Protein AF-A0A0R3PWU1-F1 (afdb_monomer_lite)

Foldseek 3Di:
DDDDPVVVVVLVCVVPVPDPDDDVVVVVVSVVVVVVVVVVCVVVPPPPPDQPPLAPDFQQPPDDPVNLLSRVLSLCVVPPKDQQAPDPSNQVSLVRHDDDADNGSVRNLVVNVVPDPQWDADPSIIHGVVDPVRVVVVVVVVVVVVVVVVVVVPD

Radius of gyration: 19.83 Å; chains: 1; bounding box: 38×45×64 Å

Secondary structure (DSSP, 8-state):
----HHHHHHHHHHHHS---S--HHHHHHHHHHHHHHHHHHHTT--------TT-SS-GGG--SHHHHHHHHHHHHHHH-SEETTT-HHHHHHHHH--SSS--SHHHHHHHHHTT-TTEEEETTEEEETT-HHHHHHHHHHHHHHHHHHHHTT--

Structure (mmCIF, N/CA/C/O backbone):
data_AF-A0A0R3PWU1-F1
#
_entry.id   AF-A0A0R3PWU1-F1
#
loop_
_atom_site.group_PDB
_atom_site.id
_atom_site.type_symbol
_atom_site.label_ato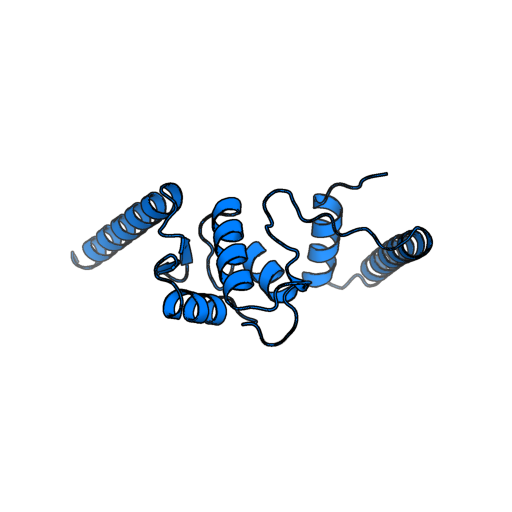m_id
_atom_site.label_alt_id
_atom_site.label_comp_id
_atom_site.label_asym_id
_atom_site.label_entity_id
_atom_site.label_seq_id
_atom_site.pdbx_PDB_ins_code
_atom_site.Cartn_x
_atom_site.Cartn_y
_atom_site.Cartn_z
_atom_site.occupancy
_atom_site.B_iso_or_equiv
_atom_site.auth_seq_id
_atom_site.auth_comp_id
_atom_site.auth_asym_id
_atom_site.auth_atom_id
_atom_site.pdbx_PDB_model_num
ATOM 1 N N . MET A 1 1 ? -4.721 -2.937 -31.064 1.00 31.47 1 MET A N 1
ATOM 2 C CA . MET A 1 1 ? -6.024 -3.371 -30.514 1.00 31.47 1 MET A CA 1
ATOM 3 C C . MET A 1 1 ? -5.846 -3.520 -29.010 1.00 31.47 1 MET A C 1
ATOM 5 O O . MET A 1 1 ? -5.175 -4.451 -28.575 1.00 31.47 1 MET A O 1
ATOM 9 N N . PHE A 1 2 ? -6.288 -2.518 -28.252 1.00 32.38 2 PHE A N 1
ATOM 10 C CA . PHE A 1 2 ? -6.111 -2.430 -26.801 1.00 32.38 2 PHE A CA 1
ATOM 11 C C . PHE A 1 2 ? -7.174 -3.290 -26.113 1.00 32.38 2 PHE A C 1
ATOM 13 O O . PHE A 1 2 ? -8.327 -3.271 -26.534 1.00 32.38 2 PHE A O 1
ATOM 20 N N . PHE A 1 3 ? -6.788 -4.057 -25.096 1.00 39.47 3 PHE A N 1
ATOM 21 C CA . PHE A 1 3 ? -7.737 -4.769 -24.244 1.00 39.47 3 PHE A CA 1
ATOM 22 C C . PHE A 1 3 ? -7.731 -4.124 -22.864 1.00 39.47 3 PHE A C 1
ATOM 24 O O . PHE A 1 3 ? -6.670 -3.785 -22.346 1.00 39.47 3 PHE A O 1
ATOM 31 N N . ASP A 1 4 ? -8.930 -3.956 -22.316 1.00 41.16 4 ASP A N 1
ATOM 32 C CA . ASP A 1 4 ? -9.194 -3.405 -20.992 1.00 41.16 4 ASP A CA 1
ATOM 33 C C . ASP A 1 4 ? -8.486 -4.246 -19.917 1.00 41.16 4 ASP A C 1
ATOM 35 O O . ASP A 1 4 ? -8.664 -5.470 -19.864 1.00 41.16 4 ASP A O 1
ATOM 39 N N . THR A 1 5 ? -7.697 -3.587 -19.065 1.00 46.38 5 THR A N 1
ATOM 40 C CA . THR A 1 5 ? -6.956 -4.133 -17.915 1.00 46.38 5 THR A CA 1
ATOM 41 C C . THR A 1 5 ? -7.823 -5.074 -17.074 1.00 46.38 5 THR A C 1
ATOM 43 O O . THR A 1 5 ? -7.347 -6.098 -16.582 1.00 46.38 5 THR A O 1
ATOM 46 N N . LYS A 1 6 ? -9.137 -4.815 -17.012 1.00 43.50 6 LYS A N 1
ATOM 47 C CA . LYS A 1 6 ? -10.127 -5.669 -16.339 1.00 43.50 6 LYS A CA 1
ATOM 48 C C . LYS A 1 6 ? -10.143 -7.111 -16.846 1.00 43.50 6 LYS A C 1
ATOM 50 O O . LYS A 1 6 ? -10.305 -8.028 -16.050 1.00 43.50 6 LYS A O 1
ATOM 55 N N . THR A 1 7 ? -9.931 -7.335 -18.142 1.00 45.97 7 THR A N 1
ATOM 56 C CA . THR A 1 7 ? -9.967 -8.678 -18.753 1.00 45.97 7 THR A CA 1
ATOM 57 C C . THR A 1 7 ? -8.749 -9.508 -18.346 1.00 45.97 7 THR A C 1
ATOM 59 O O . THR A 1 7 ? -8.862 -10.701 -18.071 1.00 45.97 7 THR A O 1
ATOM 62 N N . VAL A 1 8 ? -7.580 -8.867 -18.265 1.00 54.50 8 VAL A N 1
ATOM 63 C CA . VAL A 1 8 ? -6.326 -9.514 -17.852 1.00 54.50 8 VAL A CA 1
ATOM 64 C C . VAL A 1 8 ? -6.359 -9.819 -16.357 1.00 54.50 8 VAL A C 1
ATOM 66 O O . VAL A 1 8 ? -6.020 -10.926 -15.943 1.00 54.50 8 VAL A O 1
ATOM 69 N N . VAL A 1 9 ? -6.848 -8.873 -15.555 1.00 52.72 9 VAL A N 1
ATOM 70 C CA . VAL A 1 9 ? -7.024 -9.050 -14.111 1.00 52.72 9 VAL A CA 1
ATOM 71 C C . VAL A 1 9 ? -8.024 -10.170 -13.816 1.00 52.72 9 VAL A C 1
ATOM 73 O O . VAL A 1 9 ? -7.732 -11.028 -12.989 1.00 52.72 9 VAL A O 1
ATOM 76 N N . LEU A 1 10 ? -9.150 -10.245 -14.535 1.00 50.09 10 LEU A N 1
ATOM 77 C CA . LEU A 1 10 ? -10.129 -11.326 -14.373 1.00 50.09 10 LEU A CA 1
ATOM 78 C C . LEU A 1 10 ? -9.526 -12.700 -14.707 1.00 50.09 10 LEU A C 1
ATOM 80 O O . LEU A 1 10 ? -9.743 -13.661 -13.974 1.00 50.09 10 LEU A O 1
ATOM 84 N N . ALA A 1 11 ? -8.717 -12.791 -15.767 1.00 52.84 11 ALA A N 1
ATOM 85 C CA . ALA A 1 11 ? -8.037 -14.030 -16.140 1.00 52.84 11 ALA A CA 1
ATOM 86 C C . ALA A 1 11 ? -7.009 -14.476 -15.084 1.00 52.84 11 ALA A C 1
ATOM 88 O O . ALA A 1 11 ? -6.933 -15.662 -14.770 1.00 52.84 11 ALA A O 1
ATOM 89 N N . ILE A 1 12 ? -6.260 -13.538 -14.496 1.00 56.53 12 ILE A N 1
ATOM 90 C CA . ILE A 1 12 ? -5.299 -13.818 -13.418 1.00 56.53 12 ILE A CA 1
ATOM 91 C C . ILE A 1 12 ? -6.025 -14.221 -12.128 1.00 56.53 12 ILE A C 1
ATOM 93 O O . ILE A 1 12 ? -5.618 -15.183 -11.480 1.00 56.53 12 ILE A O 1
ATOM 97 N N . ILE A 1 13 ? -7.128 -13.548 -11.778 1.00 54.53 13 ILE A N 1
ATOM 98 C CA . ILE A 1 13 ? -7.969 -13.907 -10.626 1.00 54.53 13 ILE A CA 1
ATOM 99 C C . ILE A 1 13 ? -8.500 -15.334 -10.785 1.00 54.53 13 ILE A C 1
ATOM 101 O O . ILE A 1 13 ? -8.384 -16.122 -9.853 1.00 54.53 13 ILE A O 1
ATOM 105 N N . LEU A 1 14 ? -9.005 -15.706 -11.964 1.00 53.44 14 LEU A N 1
ATOM 106 C CA . LEU A 1 14 ? -9.487 -17.067 -12.233 1.00 53.44 14 LEU A CA 1
ATOM 107 C C . LEU A 1 14 ? -8.364 -18.118 -12.187 1.00 53.44 14 LEU A C 1
ATOM 109 O O . LEU A 1 14 ? -8.612 -19.258 -11.800 1.00 53.44 14 LEU A O 1
ATOM 113 N N . LEU A 1 15 ? -7.130 -17.745 -12.542 1.00 53.72 15 LEU A N 1
ATOM 114 C CA . LEU A 1 15 ? -5.967 -18.634 -12.467 1.00 53.72 15 LEU A CA 1
ATOM 115 C C . LEU A 1 15 ? -5.495 -18.859 -11.020 1.00 53.72 15 LEU A C 1
ATOM 117 O O . LEU A 1 15 ? -5.080 -19.961 -10.668 1.00 53.72 15 LEU A O 1
ATOM 121 N N . LEU A 1 16 ? -5.552 -17.814 -10.188 1.00 47.66 16 LEU A N 1
ATOM 122 C CA . LEU A 1 16 ? -5.080 -17.832 -8.800 1.00 47.66 16 LEU A CA 1
ATOM 123 C C . LEU A 1 16 ? -6.140 -18.320 -7.804 1.00 47.66 16 LEU A C 1
ATOM 125 O O . LEU A 1 16 ? -5.780 -18.860 -6.762 1.00 47.66 16 LEU A O 1
ATOM 129 N N . ALA A 1 17 ? -7.430 -18.155 -8.110 1.00 49.06 17 ALA A N 1
ATOM 130 C CA . ALA A 1 17 ? -8.532 -18.480 -7.203 1.00 49.06 17 ALA A CA 1
ATOM 131 C C . ALA A 1 17 ? -8.830 -19.982 -7.066 1.00 49.06 17 ALA A C 1
ATOM 133 O O . ALA A 1 17 ? -9.716 -20.322 -6.295 1.00 49.06 17 ALA A O 1
ATOM 134 N N . GLY A 1 18 ? -8.119 -20.867 -7.782 1.00 45.62 18 GLY A N 1
ATOM 135 C CA . GLY A 1 18 ? -8.183 -22.322 -7.597 1.00 45.62 18 GLY A CA 1
ATOM 136 C C . GLY A 1 18 ? -9.609 -22.865 -7.449 1.00 45.62 18 GLY A C 1
ATOM 137 O O . GLY A 1 18 ? -10.039 -23.133 -6.337 1.00 45.62 18 GLY A O 1
ATOM 138 N N . PHE A 1 19 ? -10.331 -23.042 -8.562 1.00 51.94 19 PHE A N 1
ATOM 139 C CA . PHE A 1 19 ? -11.745 -23.453 -8.574 1.00 51.94 19 PHE A CA 1
ATOM 140 C C . PHE A 1 19 ? -12.063 -24.580 -7.572 1.00 51.94 19 PHE A C 1
ATOM 142 O O . PHE A 1 19 ? -11.555 -25.692 -7.764 1.00 51.94 19 PHE A O 1
ATOM 149 N N . PRO A 1 20 ? -12.911 -24.358 -6.555 1.00 45.12 20 PRO A N 1
ATOM 150 C CA . PRO A 1 20 ? -13.468 -25.470 -5.813 1.00 45.12 20 PRO A CA 1
ATOM 151 C C . PRO A 1 20 ? -14.386 -26.237 -6.776 1.00 45.12 20 PRO A C 1
ATOM 153 O O . PRO A 1 20 ? -15.095 -25.639 -7.581 1.00 45.12 20 PRO A O 1
ATOM 156 N N . ASP A 1 21 ? -14.300 -27.561 -6.726 1.00 46.41 21 ASP A N 1
ATOM 157 C CA . ASP A 1 21 ? -15.173 -28.526 -7.405 1.00 46.41 21 ASP A CA 1
ATOM 158 C C . ASP A 1 21 ? -14.855 -28.882 -8.874 1.00 46.41 21 ASP A C 1
ATOM 160 O O . ASP A 1 21 ? -15.336 -28.319 -9.855 1.00 46.41 21 ASP A O 1
ATOM 164 N N . GLY A 1 22 ? -14.037 -29.932 -9.010 1.00 49.31 22 GLY A N 1
ATOM 165 C CA . GLY A 1 22 ? -14.444 -31.200 -9.636 1.00 49.31 22 GLY A CA 1
ATOM 166 C C . GLY A 1 22 ? -14.712 -31.293 -11.143 1.00 49.31 22 GLY A C 1
ATOM 167 O O . GLY A 1 22 ? -14.705 -32.408 -11.656 1.00 49.31 22 GLY A O 1
ATOM 168 N N . ASN A 1 23 ? -14.910 -30.205 -11.891 1.00 50.06 23 ASN A N 1
ATOM 169 C CA . ASN A 1 23 ? -15.248 -30.316 -13.316 1.00 50.06 23 ASN A CA 1
ATOM 170 C C . ASN A 1 23 ? -14.018 -30.113 -14.218 1.00 50.06 23 ASN A C 1
ATOM 172 O O . ASN A 1 23 ? -13.744 -29.024 -14.732 1.00 50.06 23 ASN A O 1
ATOM 176 N N . VAL A 1 24 ? -13.248 -31.193 -14.384 1.00 52.69 24 VAL A N 1
ATOM 177 C CA . VAL A 1 24 ? -11.984 -31.245 -15.146 1.00 52.69 24 VAL A CA 1
ATOM 178 C C . VAL A 1 24 ? -12.150 -30.703 -16.572 1.00 52.69 24 VAL A C 1
ATOM 180 O O . VAL A 1 24 ? -11.273 -30.000 -17.067 1.00 52.69 24 VAL A O 1
ATOM 183 N N . THR A 1 25 ? -13.298 -30.930 -17.207 1.00 47.69 25 THR A N 1
ATOM 184 C CA . THR A 1 25 ? -13.584 -30.494 -18.582 1.00 47.69 25 THR A CA 1
ATOM 185 C C . THR A 1 25 ? -13.652 -28.970 -18.717 1.00 47.69 25 THR A C 1
ATOM 187 O O . THR A 1 25 ? -13.147 -28.405 -19.687 1.00 47.69 25 THR A O 1
ATOM 190 N N . VAL A 1 26 ? -14.216 -28.279 -17.720 1.00 50.53 26 VAL A N 1
ATOM 191 C CA . VAL A 1 26 ? -14.283 -26.808 -17.693 1.00 50.53 26 VAL A CA 1
ATOM 192 C C . VAL A 1 26 ? -12.889 -26.224 -17.461 1.00 50.53 26 VAL A C 1
ATOM 194 O O . VAL A 1 26 ? -12.488 -25.293 -18.157 1.00 50.53 26 VAL A O 1
ATOM 197 N N . ARG A 1 27 ? -12.104 -26.830 -16.559 1.00 47.75 27 ARG A N 1
ATOM 198 C CA . ARG A 1 27 ? -10.705 -26.442 -16.316 1.00 47.75 27 ARG A CA 1
ATOM 199 C C . ARG A 1 27 ? -9.851 -26.576 -17.577 1.00 47.75 27 ARG A C 1
ATOM 201 O O . ARG A 1 27 ? -9.147 -25.636 -17.928 1.00 47.75 27 ARG A O 1
ATOM 208 N N . VAL A 1 28 ? -9.951 -27.700 -18.287 1.00 52.00 28 VAL A N 1
ATOM 209 C CA . VAL A 1 28 ? -9.169 -27.955 -19.508 1.00 52.00 28 VAL A CA 1
ATOM 210 C C . VAL A 1 28 ? -9.567 -26.998 -20.633 1.00 52.00 28 VAL A C 1
ATOM 212 O O . VAL A 1 28 ? -8.688 -26.418 -21.266 1.00 52.00 28 VAL A O 1
ATOM 215 N N . ASN A 1 29 ? -10.861 -26.747 -20.841 1.00 48.03 29 ASN A N 1
ATOM 216 C CA . ASN A 1 29 ? -11.313 -25.828 -21.889 1.00 48.03 29 ASN A CA 1
ATOM 217 C C . ASN A 1 29 ? -10.915 -24.371 -21.615 1.00 48.03 29 ASN A C 1
ATOM 219 O O . ASN A 1 29 ? -10.492 -23.669 -22.536 1.00 48.03 29 ASN A O 1
ATOM 223 N N . ILE A 1 30 ? -10.978 -23.921 -20.358 1.00 54.47 30 ILE A N 1
ATOM 224 C CA . ILE A 1 30 ? -10.510 -22.583 -19.972 1.00 54.47 30 ILE A CA 1
ATOM 225 C C . ILE A 1 30 ? -8.986 -22.497 -20.115 1.00 54.47 30 ILE A C 1
ATOM 227 O O . ILE A 1 30 ? -8.490 -21.553 -20.725 1.00 54.47 30 ILE A O 1
ATOM 231 N N . SER A 1 31 ? -8.232 -23.497 -19.646 1.00 51.56 31 SER A N 1
ATOM 232 C CA . SER A 1 31 ? -6.772 -23.531 -19.792 1.00 51.56 31 SER A CA 1
ATOM 233 C C . SER A 1 31 ? -6.323 -23.542 -21.254 1.00 51.56 31 SER A C 1
ATOM 235 O O . SER A 1 31 ? -5.393 -22.818 -21.597 1.00 51.56 31 SER A O 1
ATOM 237 N N . LEU A 1 32 ? -6.988 -24.298 -22.132 1.00 54.34 32 LEU A N 1
ATOM 238 C CA . LEU A 1 32 ? -6.689 -24.320 -23.568 1.00 54.34 32 LEU A CA 1
ATOM 239 C C . LEU A 1 32 ? -7.022 -22.986 -24.243 1.00 54.34 32 LEU A C 1
ATOM 241 O O . LEU A 1 32 ? -6.256 -22.514 -25.083 1.00 54.34 32 LEU A O 1
ATOM 245 N N . SER A 1 33 ? -8.121 -22.347 -23.839 1.00 54.03 33 SER A N 1
ATOM 246 C CA . SER A 1 33 ? -8.517 -21.030 -24.348 1.00 54.03 33 SER A CA 1
ATOM 247 C C . SER A 1 33 ? -7.531 -19.945 -23.914 1.00 54.03 33 SER A C 1
ATOM 249 O O . SER A 1 33 ? -7.084 -19.151 -24.739 1.00 54.03 33 SER A O 1
ATOM 251 N N . ILE A 1 34 ? -7.108 -19.956 -22.646 1.00 59.41 34 ILE A N 1
ATOM 252 C CA . ILE A 1 34 ? -6.084 -19.046 -22.118 1.00 59.41 34 ILE A CA 1
ATOM 253 C C . ILE A 1 34 ? -4.744 -19.297 -22.810 1.00 59.41 34 ILE A C 1
ATOM 255 O O . ILE A 1 34 ? -4.109 -18.346 -23.254 1.00 59.41 34 ILE A O 1
ATOM 259 N N . LEU A 1 35 ? -4.328 -20.555 -22.977 1.00 52.31 35 LEU A N 1
ATOM 260 C CA . LEU A 1 35 ? -3.081 -20.895 -23.661 1.00 52.31 35 LEU A CA 1
ATOM 261 C C . LEU A 1 35 ? -3.108 -20.466 -25.135 1.00 52.31 35 LEU A C 1
ATOM 263 O O . LEU A 1 35 ? -2.101 -19.987 -25.647 1.00 52.31 35 LEU A O 1
ATOM 267 N N . SER A 1 36 ? -4.253 -20.603 -25.809 1.00 54.25 36 SER A N 1
ATOM 268 C CA . SER A 1 36 ? -4.462 -20.132 -27.182 1.00 54.25 36 SER A CA 1
ATOM 269 C C . SER A 1 36 ? -4.346 -18.610 -27.274 1.00 54.25 36 SER A C 1
ATOM 271 O O . SER A 1 36 ? -3.598 -18.104 -28.109 1.00 54.25 36 SER A O 1
ATOM 273 N N . VAL A 1 37 ? -4.980 -17.877 -26.352 1.00 57.69 37 VAL A N 1
ATOM 274 C CA . VAL A 1 37 ? -4.863 -16.414 -26.262 1.00 57.69 37 VAL A CA 1
ATOM 275 C C . VAL A 1 37 ? -3.422 -16.004 -25.953 1.00 57.69 37 VAL A C 1
ATOM 277 O O . VAL A 1 37 ? -2.876 -15.134 -26.620 1.00 57.69 37 VAL A O 1
ATOM 280 N N . MET A 1 38 ? -2.749 -16.656 -25.006 1.00 54.19 38 MET A N 1
ATOM 281 C CA . MET A 1 38 ? -1.352 -16.363 -24.674 1.00 54.19 38 MET A CA 1
ATOM 282 C C . MET A 1 38 ? -0.404 -16.669 -25.842 1.00 54.19 38 MET A C 1
ATOM 284 O O . MET A 1 38 ? 0.478 -15.862 -26.129 1.00 54.19 38 MET A O 1
ATOM 288 N N . LYS A 1 39 ? -0.603 -17.781 -26.566 1.00 55.31 39 LYS A N 1
ATOM 289 C CA . LYS A 1 39 ? 0.173 -18.129 -27.770 1.00 55.31 39 LYS A CA 1
ATOM 290 C C . LYS A 1 39 ? -0.071 -17.143 -28.909 1.00 55.31 39 LYS A C 1
ATOM 292 O O . LYS A 1 39 ? 0.891 -16.700 -29.531 1.00 55.31 39 LYS A O 1
ATOM 297 N N . SER A 1 40 ? -1.323 -16.747 -29.153 1.00 52.22 40 SER A N 1
ATOM 298 C CA . SER A 1 40 ? -1.641 -15.746 -30.178 1.00 52.22 40 SER A CA 1
ATOM 299 C C . SER A 1 40 ? -1.020 -14.385 -29.846 1.00 52.22 40 SER A C 1
ATOM 301 O O . SER A 1 40 ? -0.645 -13.648 -30.752 1.00 52.22 40 SER A O 1
ATOM 303 N N . LYS A 1 41 ? -0.882 -14.053 -28.557 1.00 50.09 41 LYS A N 1
ATOM 304 C CA . LYS A 1 41 ? -0.252 -12.815 -28.077 1.00 50.09 41 LYS A CA 1
ATOM 305 C C . LYS A 1 41 ? 1.272 -12.870 -28.130 1.00 50.09 41 LYS A C 1
ATOM 307 O O . LYS A 1 41 ? 1.882 -11.884 -28.518 1.00 50.09 41 LYS A O 1
ATOM 312 N N . ALA A 1 42 ? 1.883 -14.017 -27.831 1.00 50.84 42 ALA A N 1
ATOM 313 C CA . ALA A 1 42 ? 3.324 -14.217 -27.998 1.00 50.84 42 ALA A CA 1
ATOM 314 C C . ALA A 1 42 ? 3.762 -14.049 -29.466 1.00 50.84 42 ALA A C 1
ATOM 316 O O . ALA A 1 42 ? 4.811 -13.469 -29.732 1.00 50.84 42 ALA A O 1
ATOM 317 N N . LEU A 1 43 ? 2.921 -14.479 -30.416 1.00 53.00 43 LEU A N 1
ATOM 318 C CA . LEU A 1 43 ? 3.120 -14.283 -31.859 1.00 53.00 43 LEU A CA 1
ATOM 319 C C . LEU A 1 43 ? 2.910 -12.827 -32.325 1.00 53.00 43 LEU A C 1
ATOM 321 O O . LEU A 1 43 ? 3.432 -12.451 -33.369 1.00 53.00 43 LEU A O 1
ATOM 325 N N . GLN A 1 44 ? 2.177 -12.000 -31.569 1.00 51.22 44 GLN A N 1
ATOM 326 C CA . GLN A 1 44 ? 1.887 -10.591 -31.898 1.00 51.22 44 GLN A CA 1
ATOM 327 C C . GLN A 1 44 ? 2.865 -9.588 -31.253 1.00 51.22 44 GLN A C 1
ATOM 329 O O . GLN A 1 44 ? 2.673 -8.378 -31.369 1.00 51.22 44 GLN A O 1
ATOM 334 N N . GLY A 1 45 ? 3.928 -10.079 -30.609 1.00 47.72 45 GLY A N 1
ATOM 335 C CA . GLY A 1 45 ? 4.850 -9.273 -29.811 1.00 47.72 45 GLY A CA 1
ATOM 336 C C . GLY A 1 45 ? 4.359 -9.133 -28.370 1.00 47.72 45 GLY A C 1
ATOM 337 O O . GLY A 1 45 ? 3.162 -8.988 -28.117 1.00 47.72 45 GLY A O 1
ATOM 338 N N . ALA A 1 46 ? 5.291 -9.211 -27.414 1.00 48.56 46 ALA A N 1
ATOM 339 C CA . ALA A 1 46 ? 4.980 -9.145 -25.989 1.00 48.56 46 ALA A CA 1
ATOM 340 C C . ALA A 1 46 ? 4.087 -7.925 -25.690 1.00 48.56 46 ALA A C 1
ATOM 342 O O . ALA A 1 46 ? 4.397 -6.827 -26.171 1.00 48.56 46 ALA A O 1
ATOM 343 N N . PRO A 1 47 ? 2.983 -8.085 -24.932 1.00 47.81 47 PRO A N 1
ATOM 344 C CA . PRO A 1 47 ? 2.168 -6.947 -24.548 1.00 47.81 47 PRO A CA 1
ATOM 345 C C . PRO A 1 47 ? 3.076 -5.955 -23.826 1.00 47.81 47 PRO A C 1
ATOM 347 O O . PRO A 1 47 ? 3.682 -6.290 -22.809 1.00 47.81 47 PRO A O 1
ATOM 350 N N . ARG A 1 48 ? 3.214 -4.749 -24.389 1.00 46.34 48 ARG A N 1
ATOM 351 C CA . ARG A 1 48 ? 3.892 -3.656 -23.695 1.00 46.34 48 ARG A CA 1
ATOM 352 C C . ARG A 1 48 ? 3.092 -3.426 -22.419 1.00 46.34 48 ARG A C 1
ATOM 354 O O . ARG A 1 48 ? 1.927 -3.042 -22.504 1.00 46.34 48 ARG A O 1
ATOM 361 N N . LEU A 1 49 ? 3.689 -3.740 -21.273 1.00 50.34 49 LEU A N 1
ATOM 362 C CA . LEU A 1 49 ? 3.176 -3.355 -19.965 1.00 50.34 49 LEU A CA 1
ATOM 363 C C . LEU A 1 49 ? 3.187 -1.827 -19.950 1.00 50.34 49 LEU A C 1
ATOM 365 O O . LEU A 1 49 ? 4.227 -1.205 -19.761 1.00 50.34 49 LEU A O 1
ATOM 369 N N . ILE A 1 50 ? 2.053 -1.226 -20.292 1.00 48.50 50 ILE A N 1
ATOM 370 C CA . ILE A 1 50 ? 1.842 0.201 -20.100 1.00 48.50 50 ILE A CA 1
ATOM 371 C C . ILE A 1 50 ? 1.677 0.341 -18.590 1.00 48.5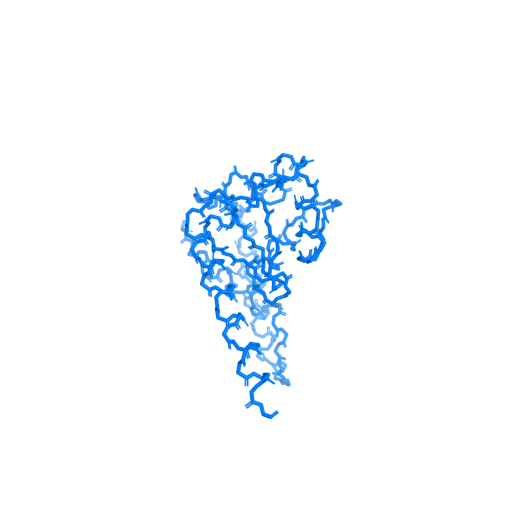0 50 ILE A C 1
ATOM 373 O O . ILE A 1 50 ? 0.744 -0.241 -18.042 1.00 48.50 50 ILE A O 1
ATOM 377 N N . SER A 1 51 ? 2.610 1.026 -17.926 1.00 53.34 51 SER A N 1
ATOM 378 C CA . SER A 1 51 ? 2.413 1.429 -16.533 1.00 53.34 51 SER A CA 1
ATOM 379 C C . SER A 1 51 ? 1.108 2.213 -16.474 1.00 53.34 51 SER A C 1
ATOM 381 O O . SER A 1 51 ? 0.928 3.157 -17.256 1.00 53.34 51 SER A O 1
ATOM 383 N N . ASP A 1 52 ? 0.179 1.812 -15.610 1.00 61.31 52 ASP A N 1
ATOM 384 C CA . ASP A 1 52 ? -1.056 2.573 -15.444 1.00 61.31 52 ASP A CA 1
ATOM 385 C C . ASP A 1 52 ? -0.697 4.020 -15.069 1.00 61.31 52 ASP A C 1
ATOM 387 O O . ASP A 1 52 ? 0.322 4.267 -14.430 1.00 61.31 52 ASP A O 1
ATOM 391 N N . ALA A 1 53 ? -1.517 5.004 -15.449 1.00 70.62 53 ALA A N 1
ATOM 392 C CA . ALA A 1 53 ? -1.170 6.426 -15.286 1.00 70.62 53 ALA A CA 1
ATOM 393 C C . ALA A 1 53 ? -0.871 6.857 -13.831 1.00 70.62 53 ALA A C 1
ATOM 395 O O . ALA A 1 53 ? -0.336 7.942 -13.609 1.00 70.62 53 ALA A O 1
ATOM 396 N N . TRP A 1 54 ? -1.244 6.037 -12.844 1.00 85.00 54 TRP A N 1
ATOM 397 C CA . TRP A 1 54 ? -0.959 6.264 -11.429 1.00 85.00 54 TRP A CA 1
ATOM 398 C C . TRP A 1 54 ? 0.368 5.635 -10.967 1.00 85.00 54 TRP A C 1
ATOM 400 O O . TRP A 1 54 ? 0.889 6.036 -9.927 1.00 85.00 54 TRP A O 1
ATOM 410 N N . GLU A 1 55 ? 0.914 4.661 -11.701 1.00 85.50 55 GLU A N 1
ATOM 411 C CA . GLU A 1 55 ? 2.150 3.968 -11.349 1.00 85.50 55 GLU A CA 1
ATOM 412 C C . GLU A 1 55 ? 3.368 4.821 -11.726 1.00 85.50 55 GLU A C 1
ATOM 414 O O . GLU A 1 55 ? 3.534 5.175 -12.894 1.00 85.50 55 GLU A O 1
ATOM 419 N N . PRO A 1 56 ? 4.274 5.126 -10.780 1.00 84.62 56 PRO A N 1
ATOM 420 C CA . PRO A 1 56 ? 5.477 5.888 -11.102 1.00 84.62 56 PRO A CA 1
ATOM 421 C C . PRO A 1 56 ? 6.473 5.073 -11.940 1.00 84.62 56 PRO A C 1
ATOM 423 O O . PRO A 1 56 ? 7.210 5.645 -12.738 1.00 84.62 56 PRO A O 1
ATOM 426 N N . ILE A 1 57 ? 6.505 3.753 -11.733 1.00 87.06 57 ILE A N 1
ATOM 427 C CA . ILE A 1 57 ? 7.331 2.763 -12.437 1.00 87.06 57 ILE A CA 1
ATOM 428 C C . ILE A 1 57 ? 6.640 1.391 -12.369 1.00 87.06 57 ILE A C 1
ATOM 430 O O . ILE A 1 57 ? 5.894 1.151 -11.416 1.00 87.06 57 ILE A O 1
ATOM 434 N N . PRO A 1 58 ? 6.922 0.456 -13.292 1.00 85.69 58 PRO A N 1
ATOM 435 C CA . PRO A 1 58 ? 6.446 -0.920 -13.176 1.00 85.69 58 PRO A CA 1
ATOM 436 C C . PRO A 1 58 ? 6.977 -1.610 -11.902 1.00 85.69 58 PRO A C 1
ATOM 438 O O . PRO A 1 58 ? 8.167 -1.478 -11.592 1.00 85.69 58 PRO A O 1
ATOM 441 N N . PRO A 1 59 ? 6.174 -2.429 -11.192 1.00 86.38 59 PRO A N 1
ATOM 442 C CA . PRO A 1 59 ? 6.624 -3.142 -9.988 1.00 86.38 59 PRO A CA 1
ATOM 443 C C . PRO A 1 59 ? 7.867 -4.015 -10.193 1.00 86.38 59 PRO A C 1
ATOM 445 O O . PRO A 1 59 ? 8.729 -4.117 -9.317 1.00 86.38 59 PRO A O 1
ATOM 448 N N . SER A 1 60 ? 8.000 -4.613 -11.380 1.00 84.50 60 SER A N 1
ATOM 449 C CA . SER A 1 60 ? 9.151 -5.437 -11.761 1.00 84.50 60 SER A CA 1
ATOM 450 C C . SER A 1 60 ? 10.463 -4.648 -11.847 1.00 84.50 60 SER A C 1
ATOM 452 O O . SER A 1 60 ? 11.540 -5.246 -11.793 1.00 84.50 60 SER A O 1
ATOM 454 N N . GLU A 1 61 ? 10.384 -3.323 -11.973 1.00 87.38 61 GLU A N 1
ATOM 455 C CA . GLU A 1 61 ? 11.512 -2.394 -12.096 1.00 87.38 61 GLU A CA 1
ATOM 456 C C . GLU A 1 61 ? 11.863 -1.694 -10.772 1.00 8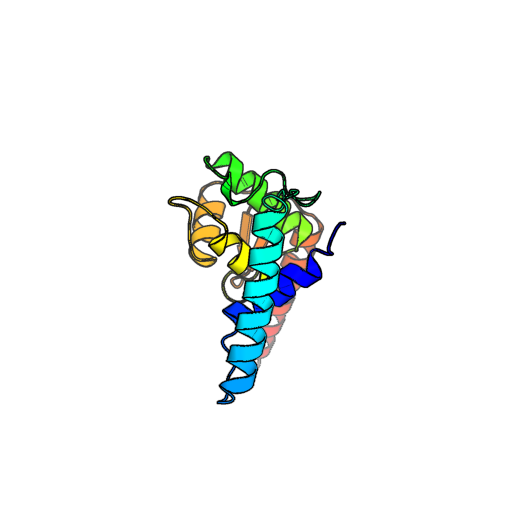7.38 61 GLU A C 1
ATOM 458 O O . GLU A 1 61 ? 12.754 -0.842 -10.718 1.00 87.38 61 GLU A O 1
ATOM 463 N N . ILE A 1 62 ? 11.225 -2.071 -9.661 1.00 91.31 62 ILE A N 1
ATOM 464 C CA . ILE A 1 62 ? 11.590 -1.575 -8.332 1.00 91.31 62 ILE A CA 1
ATOM 465 C C . ILE A 1 62 ? 12.943 -2.177 -7.929 1.00 91.31 62 ILE A C 1
ATOM 467 O O . ILE A 1 62 ? 13.0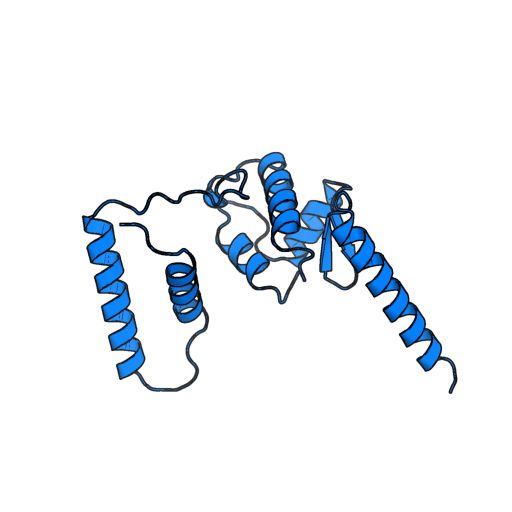58 -3.366 -7.632 1.00 91.31 62 ILE A O 1
ATOM 471 N N . ARG A 1 63 ? 13.989 -1.339 -7.921 1.00 91.94 63 ARG A N 1
ATOM 472 C CA . ARG A 1 63 ? 15.379 -1.736 -7.614 1.00 91.94 63 ARG A CA 1
ATOM 473 C C . ARG A 1 63 ? 15.960 -1.081 -6.365 1.00 91.94 63 ARG A C 1
ATOM 475 O O . ARG A 1 63 ? 16.961 -1.563 -5.852 1.00 91.94 63 ARG A O 1
ATOM 482 N N . THR A 1 64 ? 15.360 0.006 -5.881 1.00 94.62 64 THR A N 1
ATOM 483 C CA . THR A 1 64 ? 15.880 0.793 -4.753 1.00 94.62 64 THR A CA 1
ATOM 484 C C . THR A 1 64 ? 14.807 1.014 -3.692 1.00 94.62 64 THR A C 1
ATOM 486 O O . THR A 1 64 ? 13.611 0.923 -3.975 1.00 94.62 64 THR A O 1
ATOM 489 N N . GLU A 1 65 ? 15.215 1.332 -2.461 1.00 95.69 65 GLU A N 1
ATOM 490 C CA . GLU A 1 65 ? 14.256 1.632 -1.388 1.00 95.69 65 GLU A CA 1
ATOM 491 C C . GLU A 1 65 ? 13.381 2.839 -1.747 1.00 95.69 65 GLU A C 1
ATOM 493 O O . GLU A 1 65 ? 12.173 2.823 -1.523 1.00 95.69 65 GLU A O 1
ATOM 498 N N . GLN A 1 66 ? 13.965 3.849 -2.398 1.00 95.31 66 GLN A N 1
ATOM 499 C CA . GLN A 1 66 ? 13.237 5.032 -2.845 1.00 95.31 66 GLN A CA 1
ATOM 500 C C . GLN A 1 66 ? 12.174 4.700 -3.899 1.00 95.31 66 GLN A C 1
ATOM 502 O O . GLN A 1 66 ? 11.084 5.273 -3.863 1.00 95.31 66 GLN A O 1
ATOM 507 N N . HIS A 1 67 ? 12.454 3.754 -4.803 1.00 94.56 67 HIS A N 1
ATOM 508 C CA . HIS A 1 67 ? 11.471 3.248 -5.766 1.00 94.56 67 HIS A CA 1
ATOM 509 C C . HIS A 1 67 ? 10.296 2.592 -5.039 1.00 94.56 67 HIS A C 1
ATOM 511 O O . HIS A 1 67 ? 9.145 2.918 -5.319 1.00 94.56 67 HIS A O 1
ATOM 517 N N . MET A 1 68 ? 10.588 1.722 -4.068 1.00 95.94 68 MET A N 1
ATOM 518 C CA . MET A 1 68 ? 9.567 1.023 -3.290 1.00 95.94 68 MET A CA 1
ATOM 519 C C . MET A 1 68 ? 8.690 2.001 -2.494 1.00 95.94 68 MET A C 1
ATOM 521 O O . MET A 1 68 ? 7.468 1.910 -2.551 1.00 95.94 68 MET A O 1
ATOM 525 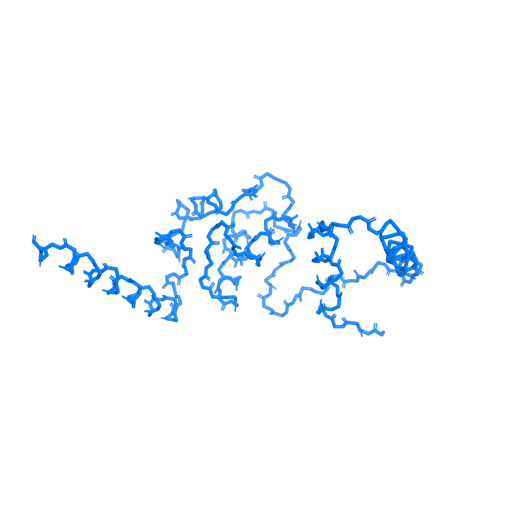N N . LEU A 1 69 ? 9.289 2.969 -1.792 1.00 96.69 69 LEU A N 1
ATOM 526 C CA . LEU A 1 69 ? 8.544 3.966 -1.012 1.00 96.69 69 LEU A CA 1
ATOM 527 C C . LEU A 1 69 ? 7.683 4.866 -1.910 1.00 96.69 69 LEU A C 1
ATOM 529 O O . LEU A 1 69 ? 6.529 5.139 -1.581 1.00 96.69 69 LEU A O 1
ATOM 533 N N . SER A 1 70 ? 8.219 5.296 -3.056 1.00 95.00 70 SER A N 1
ATOM 534 C CA . SER A 1 70 ? 7.479 6.112 -4.029 1.00 95.00 70 SER A CA 1
ATOM 535 C C . SER A 1 70 ? 6.302 5.343 -4.626 1.00 95.00 70 SER A C 1
ATOM 537 O O . SER A 1 70 ? 5.188 5.864 -4.668 1.00 95.00 70 SER A O 1
ATOM 539 N N . TYR A 1 71 ? 6.526 4.087 -5.025 1.00 95.44 71 TYR A N 1
ATOM 540 C CA . TYR A 1 71 ? 5.472 3.226 -5.553 1.00 95.44 71 TYR A CA 1
ATOM 541 C C . TYR A 1 71 ? 4.395 2.965 -4.498 1.00 95.44 71 TYR A C 1
ATOM 543 O O . TYR A 1 71 ? 3.215 3.138 -4.780 1.00 95.44 71 TYR A O 1
ATOM 551 N N . LEU A 1 72 ? 4.779 2.621 -3.265 1.00 96.38 72 LEU A N 1
ATOM 552 C CA . LEU A 1 72 ? 3.831 2.355 -2.183 1.00 96.38 72 LEU A CA 1
ATOM 553 C C . LEU A 1 72 ? 2.974 3.584 -1.845 1.00 96.38 72 LEU A C 1
ATOM 555 O O . LEU A 1 72 ? 1.778 3.453 -1.597 1.00 96.38 72 LEU A O 1
ATOM 559 N N . SER A 1 73 ? 3.559 4.784 -1.880 1.00 96.88 73 SER A N 1
ATOM 560 C CA . SER A 1 73 ? 2.814 6.037 -1.716 1.00 96.88 73 SER A CA 1
ATOM 561 C C . SER A 1 73 ? 1.785 6.236 -2.836 1.00 96.88 73 SER A C 1
ATOM 563 O O . SER A 1 73 ? 0.609 6.472 -2.556 1.00 96.88 73 SER A O 1
ATOM 565 N N . ALA A 1 74 ? 2.188 6.057 -4.099 1.00 94.69 74 ALA A N 1
ATOM 566 C CA . ALA A 1 74 ? 1.281 6.148 -5.244 1.00 94.69 74 ALA A CA 1
ATOM 567 C C . ALA A 1 74 ? 0.160 5.093 -5.182 1.00 94.69 74 ALA A C 1
ATOM 569 O O . ALA A 1 74 ? -1.012 5.414 -5.378 1.00 94.69 74 ALA A O 1
ATOM 570 N N . PHE A 1 75 ? 0.510 3.861 -4.816 1.00 95.44 75 PHE A N 1
ATOM 571 C CA . PHE A 1 75 ? -0.406 2.738 -4.644 1.00 95.44 75 PHE A CA 1
ATOM 572 C C . PHE A 1 75 ? -1.482 3.028 -3.592 1.00 95.44 75 PHE A C 1
ATOM 574 O O . PHE A 1 75 ? -2.672 2.906 -3.875 1.00 95.44 75 PHE A O 1
ATOM 581 N N . LEU A 1 76 ? -1.091 3.495 -2.403 1.00 96.25 76 LEU A N 1
ATOM 582 C CA . LEU A 1 76 ? -2.036 3.889 -1.351 1.00 96.25 76 LEU A CA 1
ATOM 583 C C . LEU A 1 76 ? -2.832 5.150 -1.719 1.00 96.25 76 LEU A C 1
ATOM 585 O O . LEU A 1 76 ? -3.985 5.308 -1.310 1.00 96.25 76 LEU A O 1
ATOM 589 N N . GLY A 1 77 ? -2.241 6.060 -2.494 1.00 93.31 77 GLY A N 1
ATOM 590 C CA . GLY A 1 77 ? -2.940 7.212 -3.058 1.00 93.31 77 GLY A CA 1
ATOM 591 C C . GLY A 1 77 ? -4.067 6.800 -4.008 1.00 93.31 77 GLY A C 1
ATOM 592 O O . GLY A 1 77 ? -5.147 7.389 -3.961 1.00 93.31 77 GLY A O 1
ATOM 593 N N . HIS A 1 78 ? -3.834 5.763 -4.816 1.00 92.75 78 HIS A N 1
ATOM 594 C CA . HIS A 1 78 ? -4.783 5.249 -5.797 1.00 92.75 78 HIS A CA 1
ATOM 595 C C . HIS A 1 78 ? -5.853 4.336 -5.173 1.00 92.75 78 HIS A C 1
ATOM 597 O O . HIS A 1 78 ? -7.047 4.600 -5.310 1.00 92.75 78 HIS A O 1
ATOM 603 N N . PHE A 1 79 ? -5.442 3.287 -4.453 1.00 91.75 79 PHE A N 1
ATOM 604 C CA . PHE A 1 79 ? -6.348 2.267 -3.906 1.00 91.75 79 PHE A CA 1
ATOM 605 C C . PHE A 1 79 ? -6.925 2.616 -2.527 1.00 91.75 79 PHE A C 1
ATOM 607 O O . PHE A 1 79 ? -7.899 2.001 -2.095 1.00 91.75 79 PHE A O 1
ATOM 614 N N . GLY A 1 80 ? -6.382 3.628 -1.847 1.00 94.44 80 GLY A N 1
ATOM 615 C CA . GLY A 1 80 ? -6.754 3.961 -0.472 1.00 94.44 80 GLY A CA 1
ATOM 616 C C . GLY A 1 80 ? -5.947 3.174 0.568 1.00 94.44 80 GLY A C 1
ATOM 617 O O . GLY A 1 80 ? -4.925 2.576 0.229 1.00 94.44 80 GLY A O 1
ATOM 618 N N . PRO A 1 81 ? -6.352 3.214 1.853 1.00 95.81 81 PRO A N 1
ATOM 619 C CA . PRO A 1 81 ? -5.747 2.387 2.894 1.00 95.81 81 PRO A CA 1
ATOM 620 C C . PRO A 1 81 ? -5.854 0.906 2.541 1.00 95.81 81 PRO A C 1
ATOM 622 O O . PRO A 1 81 ? -6.816 0.505 1.885 1.00 95.81 81 PRO A O 1
ATOM 625 N N . GLN A 1 82 ? -4.873 0.105 2.953 1.00 97.31 82 GLN A N 1
ATOM 626 C CA . GLN A 1 82 ? -4.822 -1.312 2.590 1.00 97.31 82 GLN A CA 1
ATOM 627 C C . GLN A 1 82 ? -4.622 -2.192 3.812 1.00 97.31 82 GLN A C 1
ATOM 629 O O . GLN A 1 82 ? -3.634 -2.060 4.534 1.00 97.31 82 GLN A O 1
ATOM 634 N N . HIS A 1 83 ? -5.539 -3.124 4.029 1.00 96.38 83 HIS A N 1
ATOM 635 C CA . HIS A 1 83 ? -5.377 -4.175 5.010 1.00 96.38 83 HIS A CA 1
ATOM 636 C C . HIS A 1 83 ? -4.242 -5.107 4.590 1.00 96.38 83 HIS A C 1
ATOM 638 O O . HIS A 1 83 ? -4.248 -5.717 3.521 1.00 96.38 83 HIS A O 1
ATOM 644 N N . THR A 1 84 ? -3.270 -5.268 5.481 1.00 94.12 84 THR A N 1
ATOM 645 C CA . THR A 1 84 ? -1.994 -5.940 5.201 1.00 94.12 84 THR A CA 1
ATOM 646 C C . THR A 1 84 ? -2.109 -7.440 4.898 1.00 94.12 84 THR A C 1
ATOM 648 O O . THR A 1 84 ? -1.153 -8.041 4.417 1.00 94.12 84 THR A O 1
ATOM 651 N N . VAL A 1 85 ? -3.269 -8.058 5.128 1.00 89.88 85 VAL A N 1
ATOM 652 C CA . VAL A 1 85 ? -3.468 -9.514 5.033 1.00 89.88 85 VAL A CA 1
ATOM 653 C C . VAL A 1 85 ? -4.492 -9.873 3.954 1.00 89.88 85 VAL A C 1
ATOM 655 O O . VAL A 1 85 ? -4.261 -10.765 3.128 1.00 89.88 85 VAL A O 1
ATOM 658 N N . ILE A 1 86 ? -5.634 -9.185 3.948 1.00 84.00 86 ILE A N 1
ATOM 659 C CA . ILE A 1 86 ? -6.803 -9.614 3.173 1.00 84.00 86 ILE A CA 1
ATOM 660 C C . ILE A 1 86 ? -6.951 -8.903 1.826 1.00 84.00 86 ILE A C 1
ATOM 662 O O . ILE A 1 86 ? -7.561 -9.476 0.919 1.00 84.00 86 ILE A O 1
ATOM 666 N N . ASP A 1 87 ? -6.362 -7.716 1.656 1.00 87.06 87 ASP A N 1
ATOM 667 C CA . ASP A 1 87 ? -6.617 -6.903 0.470 1.00 87.06 87 ASP A CA 1
ATOM 668 C C . ASP A 1 87 ? -5.926 -7.454 -0.778 1.00 87.06 87 ASP A C 1
ATOM 670 O O . ASP A 1 87 ? -4.711 -7.660 -0.845 1.00 87.06 87 ASP A O 1
ATOM 674 N N . ILE A 1 88 ? -6.741 -7.687 -1.810 1.00 84.75 88 ILE A N 1
ATOM 675 C CA . ILE A 1 88 ? -6.298 -8.235 -3.094 1.00 84.75 88 ILE A CA 1
ATOM 676 C C . ILE A 1 88 ? -5.272 -7.322 -3.783 1.00 84.75 88 ILE A C 1
ATOM 678 O O . ILE A 1 88 ? -4.252 -7.868 -4.212 1.00 84.75 88 ILE A O 1
ATOM 682 N N . PRO A 1 89 ? -5.465 -5.986 -3.882 1.00 88.44 89 PRO A N 1
ATOM 683 C CA . PRO A 1 89 ? -4.505 -5.129 -4.575 1.00 88.44 89 PRO A CA 1
ATOM 684 C C . PRO A 1 89 ? -3.100 -5.241 -3.978 1.00 88.44 89 PRO A C 1
ATOM 686 O O . PRO A 1 89 ? -2.130 -5.418 -4.713 1.00 88.44 89 PRO A O 1
ATOM 689 N N . LEU A 1 90 ? -2.992 -5.240 -2.645 1.00 90.94 90 LEU A N 1
ATOM 690 C CA . LEU A 1 90 ? -1.707 -5.351 -1.960 1.00 90.94 90 LEU A CA 1
ATOM 691 C C . LEU A 1 90 ? -1.035 -6.700 -2.235 1.00 90.94 90 LEU A C 1
ATOM 693 O O . LEU A 1 90 ? 0.162 -6.760 -2.508 1.00 90.94 90 LEU A O 1
ATOM 697 N N . ARG A 1 91 ? -1.799 -7.797 -2.220 1.00 89.44 91 ARG A N 1
ATOM 698 C CA . ARG A 1 91 ? -1.260 -9.128 -2.536 1.00 89.44 91 ARG A CA 1
ATOM 699 C C . ARG A 1 91 ? -0.777 -9.238 -3.979 1.00 89.44 91 ARG A C 1
ATOM 701 O O . ARG A 1 91 ? 0.256 -9.861 -4.215 1.00 89.44 91 ARG A O 1
ATOM 708 N N . LEU A 1 92 ? -1.496 -8.644 -4.932 1.00 87.06 92 LEU A N 1
ATOM 709 C CA . LEU A 1 92 ? -1.078 -8.625 -6.336 1.00 87.06 92 LEU A CA 1
ATOM 710 C C . LEU A 1 92 ? 0.206 -7.817 -6.516 1.00 87.06 92 LEU A C 1
ATOM 712 O O . LEU A 1 92 ? 1.137 -8.303 -7.159 1.00 87.06 92 LEU A O 1
ATOM 716 N N . PHE A 1 93 ? 0.293 -6.649 -5.876 1.00 90.50 93 PHE A N 1
ATOM 717 C CA . PHE A 1 93 ? 1.515 -5.853 -5.853 1.00 90.50 93 PHE A CA 1
ATOM 718 C C . PHE A 1 93 ? 2.707 -6.677 -5.345 1.00 90.50 93 PHE A C 1
ATOM 720 O O . PHE A 1 93 ? 3.697 -6.826 -6.058 1.00 90.50 93 PHE A O 1
ATOM 727 N N . LEU A 1 94 ? 2.584 -7.316 -4.179 1.00 91.06 94 LEU A N 1
ATOM 728 C CA . LEU A 1 94 ? 3.657 -8.130 -3.593 1.00 91.06 94 LEU A CA 1
ATOM 729 C C . LEU A 1 94 ? 4.112 -9.281 -4.502 1.00 91.06 94 LEU A C 1
ATOM 731 O O . LEU A 1 94 ? 5.293 -9.613 -4.535 1.00 91.06 94 LEU A O 1
ATOM 735 N N . LYS A 1 95 ? 3.190 -9.886 -5.262 1.00 88.56 95 LYS A N 1
ATOM 736 C CA . LYS A 1 95 ? 3.509 -10.947 -6.232 1.00 88.56 95 LYS A CA 1
ATOM 737 C C . LYS A 1 95 ? 4.197 -10.436 -7.496 1.00 88.56 95 LYS A C 1
ATOM 739 O O . LYS A 1 95 ? 4.846 -11.225 -8.175 1.00 88.56 95 LYS A O 1
ATOM 744 N N . SER A 1 96 ? 4.049 -9.153 -7.813 1.00 87.19 96 SER A N 1
ATOM 745 C CA . SER A 1 96 ? 4.658 -8.520 -8.987 1.00 87.19 96 SER A CA 1
ATOM 746 C C . SER A 1 96 ? 6.074 -7.981 -8.739 1.00 87.19 96 SER A C 1
ATOM 748 O O . SER A 1 96 ? 6.781 -7.646 -9.690 1.00 87.19 96 SER A O 1
ATOM 750 N N . LEU A 1 97 ? 6.503 -7.915 -7.475 1.00 87.25 97 LEU A N 1
ATOM 751 C CA . LEU A 1 97 ? 7.841 -7.473 -7.093 1.00 87.25 97 LEU A CA 1
ATOM 752 C C . LEU A 1 97 ? 8.914 -8.470 -7.543 1.00 87.25 97 LEU A C 1
ATOM 754 O O . LEU A 1 97 ? 8.742 -9.685 -7.449 1.00 87.25 97 LEU A O 1
ATOM 758 N N . SER A 1 98 ? 10.056 -7.947 -7.990 1.00 84.12 98 SER A N 1
ATOM 759 C CA . SER A 1 98 ? 11.241 -8.746 -8.311 1.00 84.12 98 SER A CA 1
ATOM 760 C C . SER A 1 98 ? 12.330 -8.584 -7.246 1.00 84.12 98 SER A C 1
ATOM 762 O O . SER A 1 98 ? 12.441 -7.540 -6.612 1.00 84.12 98 SER A O 1
ATOM 764 N N . GLY A 1 99 ? 13.171 -9.600 -7.046 1.00 82.94 99 GLY A N 1
ATOM 765 C CA . GLY A 1 99 ? 14.288 -9.526 -6.096 1.00 82.94 99 GLY A CA 1
ATOM 766 C C . GLY A 1 99 ? 13.887 -9.762 -4.636 1.00 82.94 99 GLY A C 1
ATOM 767 O O . GLY A 1 99 ? 12.948 -10.499 -4.350 1.00 82.94 99 GLY A O 1
ATOM 768 N N . SER A 1 100 ? 14.642 -9.178 -3.703 1.00 86.94 100 SER A N 1
ATOM 769 C CA . SER A 1 100 ? 14.565 -9.457 -2.259 1.00 86.94 100 SER A CA 1
ATOM 770 C C . SER A 1 100 ? 13.618 -8.525 -1.493 1.00 86.94 100 SER A C 1
ATOM 772 O O . SER A 1 100 ? 13.884 -8.178 -0.341 1.00 86.94 100 SER A O 1
ATOM 774 N N . TRP A 1 101 ? 12.542 -8.066 -2.130 1.00 94.00 101 TRP A N 1
ATOM 775 C CA . TRP A 1 101 ? 11.544 -7.227 -1.466 1.00 94.00 101 TRP A CA 1
ATOM 776 C C . TRP A 1 101 ? 10.654 -8.039 -0.515 1.00 94.00 101 TRP A C 1
ATOM 778 O O . TRP A 1 101 ? 10.521 -9.254 -0.688 1.00 94.00 101 TRP A O 1
ATOM 788 N N . PRO A 1 102 ? 10.011 -7.391 0.476 1.00 93.19 102 PRO A N 1
ATOM 789 C CA . PRO A 1 102 ? 9.011 -8.046 1.309 1.00 93.19 102 PRO A CA 1
ATOM 790 C C . PRO A 1 102 ? 7.933 -8.730 0.463 1.00 93.19 102 PRO A C 1
ATOM 792 O O . PRO A 1 102 ? 7.391 -8.136 -0.465 1.00 93.19 102 PRO A O 1
ATOM 795 N N . THR A 1 103 ? 7.613 -9.980 0.797 1.00 89.56 103 THR A N 1
ATOM 796 C CA . THR A 1 103 ? 6.677 -10.824 0.032 1.00 89.56 103 THR A CA 1
ATOM 797 C C . THR A 1 103 ? 5.299 -10.948 0.683 1.00 89.56 103 THR A C 1
ATOM 799 O O . THR A 1 103 ? 4.390 -11.549 0.108 1.00 89.56 103 THR A O 1
ATOM 802 N N . THR A 1 104 ? 5.127 -10.376 1.876 1.00 94.44 104 THR A N 1
ATOM 803 C CA . THR A 1 104 ? 3.865 -10.348 2.623 1.00 94.44 104 THR A CA 1
ATOM 804 C C . THR A 1 104 ? 3.536 -8.917 3.032 1.00 94.44 104 THR A C 1
ATOM 806 O O . THR A 1 104 ? 4.430 -8.089 3.227 1.00 94.44 104 THR A O 1
ATOM 809 N N . GLY A 1 105 ? 2.244 -8.610 3.158 1.00 95.75 105 GLY A N 1
ATOM 810 C CA . GLY A 1 105 ? 1.808 -7.261 3.503 1.00 95.75 105 GLY A CA 1
ATOM 811 C C . GLY A 1 105 ? 2.257 -6.807 4.893 1.00 95.75 105 GLY A C 1
ATOM 812 O O . GLY A 1 105 ? 2.702 -5.666 4.986 1.00 95.75 105 GLY A O 1
ATOM 813 N N . PRO A 1 106 ? 2.257 -7.654 5.947 1.00 97.25 106 PRO A N 1
ATOM 814 C CA . PRO A 1 106 ? 2.771 -7.246 7.253 1.00 97.25 106 PRO A CA 1
ATOM 815 C C . PRO A 1 106 ? 4.261 -6.892 7.210 1.00 97.25 106 PRO A C 1
ATOM 817 O O . PRO A 1 106 ? 4.651 -5.854 7.738 1.00 97.25 106 PRO A O 1
ATOM 820 N N . PHE A 1 107 ? 5.085 -7.682 6.508 1.00 97.06 107 PHE A N 1
ATOM 821 C CA . PHE A 1 107 ? 6.509 -7.367 6.367 1.00 97.06 107 PHE A CA 1
ATOM 822 C C . PHE A 1 107 ? 6.750 -6.127 5.513 1.00 97.06 107 PHE A C 1
ATOM 824 O O . PHE A 1 107 ? 7.644 -5.350 5.831 1.00 97.06 107 PHE A O 1
ATOM 831 N N . LEU A 1 108 ? 5.961 -5.901 4.458 1.00 97.38 108 LEU A N 1
ATOM 832 C CA . LEU A 1 108 ? 6.046 -4.658 3.691 1.00 97.38 108 LEU A CA 1
ATOM 833 C C . LEU A 1 108 ? 5.691 -3.450 4.562 1.00 97.38 108 LEU A C 1
ATOM 835 O O . LEU A 1 108 ? 6.378 -2.433 4.515 1.00 97.38 108 LEU A O 1
ATOM 839 N N . ALA A 1 109 ? 4.630 -3.564 5.356 1.00 97.06 109 ALA A N 1
ATOM 840 C CA . ALA A 1 109 ? 4.154 -2.492 6.209 1.00 97.06 109 ALA A CA 1
ATOM 841 C C . ALA A 1 109 ? 5.169 -2.160 7.314 1.00 97.06 109 ALA A C 1
ATOM 843 O O . ALA A 1 109 ? 5.503 -0.993 7.503 1.00 97.06 109 ALA A O 1
ATOM 844 N N . GLU A 1 110 ? 5.728 -3.172 7.982 1.00 97.44 110 GLU A N 1
ATOM 845 C CA . GLU A 1 110 ? 6.827 -3.000 8.939 1.00 97.44 110 GLU A CA 1
ATOM 846 C C . GLU A 1 110 ? 8.074 -2.402 8.271 1.00 97.44 110 GLU A C 1
ATOM 848 O O . GLU A 1 110 ? 8.702 -1.484 8.801 1.00 97.44 110 GLU A O 1
ATOM 853 N N . TRP A 1 111 ? 8.434 -2.896 7.083 1.00 97.50 111 TRP A N 1
ATOM 854 C CA . TRP A 1 111 ? 9.571 -2.390 6.319 1.00 97.50 111 TRP A CA 1
ATOM 855 C C . TRP A 1 111 ? 9.411 -0.901 5.983 1.00 97.50 111 TRP A C 1
ATOM 857 O O . TRP A 1 111 ? 10.373 -0.142 6.133 1.00 97.50 111 TRP A O 1
ATOM 867 N N . ALA A 1 112 ? 8.207 -0.490 5.571 1.00 97.31 112 ALA A N 1
ATOM 868 C CA . ALA A 1 112 ? 7.892 0.873 5.161 1.00 97.31 112 ALA A CA 1
ATOM 869 C C . ALA A 1 112 ? 7.848 1.844 6.349 1.00 97.31 112 ALA A C 1
ATOM 871 O O . ALA A 1 112 ? 8.455 2.913 6.277 1.00 97.31 112 ALA A O 1
ATOM 872 N N . THR A 1 113 ? 7.192 1.474 7.454 1.00 97.19 113 THR A N 1
ATOM 873 C CA . THR A 1 113 ? 7.070 2.339 8.644 1.00 97.19 113 THR A CA 1
ATOM 874 C C . THR A 1 113 ? 8.409 2.571 9.340 1.00 97.19 113 THR A C 1
ATOM 876 O O . THR A 1 113 ? 8.651 3.664 9.843 1.00 97.19 113 THR A O 1
ATOM 879 N N . LYS A 1 114 ? 9.329 1.596 9.301 1.00 97.44 114 LYS A N 1
ATOM 880 C CA . LYS A 1 114 ? 10.705 1.775 9.803 1.00 97.44 114 LYS A CA 1
ATOM 881 C C . LYS A 1 114 ? 11.541 2.752 8.973 1.00 97.44 114 LYS A C 1
ATOM 883 O O . LYS A 1 114 ? 12.536 3.265 9.474 1.00 97.44 114 LYS A O 1
ATOM 888 N N . ARG A 1 115 ? 11.184 2.974 7.706 1.00 96.75 115 ARG A N 1
ATOM 889 C CA . ARG A 1 115 ? 11.975 3.773 6.751 1.00 96.75 115 ARG A CA 1
ATOM 890 C C . ARG A 1 115 ? 11.374 5.132 6.441 1.00 96.75 115 ARG A C 1
ATOM 892 O O . ARG A 1 115 ? 12.090 6.022 5.993 1.00 96.75 115 ARG A O 1
ATOM 899 N N . SER A 1 116 ? 10.072 5.307 6.642 1.00 96.44 116 SER A N 1
ATOM 900 C CA . SER A 1 116 ? 9.397 6.555 6.312 1.00 96.44 116 SER A CA 1
ATOM 901 C C . SER A 1 116 ? 8.200 6.815 7.217 1.00 96.44 116 SER A C 1
ATOM 903 O O . SER A 1 116 ? 7.268 6.018 7.302 1.00 96.44 116 SER A O 1
ATOM 905 N N . HIS A 1 117 ? 8.183 8.017 7.794 1.00 93.94 117 HIS A N 1
ATOM 906 C CA . HIS A 1 117 ? 7.079 8.553 8.594 1.00 93.94 117 HIS A CA 1
ATOM 907 C C . HIS A 1 117 ? 5.808 8.840 7.777 1.00 93.94 117 HIS A C 1
ATOM 909 O O . HIS A 1 117 ? 4.784 9.228 8.333 1.00 93.94 117 HIS A O 1
ATOM 915 N N . GLN A 1 118 ? 5.856 8.684 6.449 1.00 95.25 118 GLN A N 1
ATOM 916 C CA . GLN A 1 118 ? 4.673 8.826 5.602 1.00 95.25 118 GLN A CA 1
ATOM 917 C C . GLN A 1 118 ? 3.706 7.652 5.758 1.00 95.25 118 GLN A C 1
ATOM 919 O O . GLN A 1 118 ? 2.555 7.774 5.349 1.00 95.25 118 GLN A O 1
ATOM 924 N N . PHE A 1 119 ? 4.146 6.537 6.340 1.00 97.12 119 PHE A N 1
ATOM 925 C CA . PHE A 1 119 ? 3.337 5.339 6.498 1.00 97.12 119 PHE A CA 1
ATOM 926 C C . PHE A 1 119 ? 3.038 5.083 7.970 1.00 97.12 119 PHE A C 1
ATOM 928 O O . PHE A 1 119 ? 3.900 5.252 8.829 1.00 97.12 119 PHE A O 1
ATOM 935 N N . ILE A 1 120 ? 1.820 4.633 8.253 1.00 96.38 120 ILE A N 1
ATOM 936 C CA . ILE A 1 120 ? 1.420 4.167 9.582 1.00 96.38 120 ILE A CA 1
ATOM 937 C C . ILE A 1 120 ? 0.548 2.924 9.443 1.00 96.38 120 ILE A C 1
ATOM 939 O O . ILE A 1 120 ? -0.224 2.811 8.491 1.00 96.38 120 ILE A O 1
ATOM 943 N N . VAL A 1 121 ? 0.671 1.998 10.390 1.00 96.00 121 VAL A N 1
ATOM 944 C CA . VAL A 1 121 ? -0.192 0.818 10.485 1.00 96.00 121 VAL A CA 1
ATOM 945 C C . VAL A 1 121 ? -1.063 0.948 11.721 1.00 96.00 121 VAL A C 1
ATOM 947 O O . VAL A 1 121 ? -0.542 1.160 12.811 1.00 96.00 121 VAL A O 1
ATOM 950 N N . MET A 1 122 ? -2.374 0.803 11.551 1.00 92.44 122 MET A N 1
ATOM 951 C CA . MET A 1 122 ? -3.350 0.766 12.640 1.00 92.44 122 MET A CA 1
ATOM 952 C C . MET A 1 122 ? -4.416 -0.273 12.314 1.00 92.44 122 MET A C 1
ATOM 954 O O . MET A 1 122 ? -4.934 -0.283 11.200 1.00 92.44 122 MET A O 1
ATOM 958 N N . PHE A 1 123 ? -4.730 -1.146 13.277 1.00 91.25 123 PHE A N 1
ATOM 959 C CA . PHE A 1 123 ? -5.681 -2.254 13.098 1.00 91.25 123 PHE A CA 1
ATOM 960 C C . PHE A 1 123 ? -5.388 -3.090 11.839 1.00 91.25 123 PHE A C 1
ATOM 962 O O . PHE A 1 123 ? -6.274 -3.341 11.033 1.00 91.25 123 PHE A O 1
ATOM 969 N N . GLU A 1 124 ? -4.115 -3.445 11.631 1.00 94.56 124 GLU A N 1
ATOM 970 C CA . GLU A 1 124 ? -3.628 -4.199 10.459 1.00 94.56 124 GLU A CA 1
ATOM 971 C C . GLU A 1 124 ? -3.823 -3.514 9.093 1.00 94.56 124 GLU A C 1
ATOM 973 O O . GLU A 1 124 ? -3.516 -4.109 8.055 1.00 94.56 124 GLU A O 1
ATOM 978 N N . VAL A 1 125 ? -4.260 -2.252 9.074 1.00 95.75 125 VAL A N 1
ATOM 979 C CA . VAL A 1 125 ? -4.412 -1.435 7.869 1.00 95.75 125 VAL A CA 1
ATOM 980 C C . VAL A 1 125 ? -3.247 -0.458 7.751 1.00 95.75 125 VAL A C 1
ATOM 982 O O . VAL A 1 125 ? -2.908 0.251 8.698 1.00 95.75 125 VAL A O 1
ATOM 985 N N . LEU A 1 126 ? -2.630 -0.429 6.573 1.00 97.38 126 LEU A N 1
ATOM 986 C CA . LEU A 1 126 ? -1.564 0.485 6.188 1.00 97.38 126 LEU A CA 1
ATOM 987 C C . LEU A 1 126 ? -2.160 1.758 5.576 1.00 97.38 126 LEU A C 1
ATOM 989 O O . LEU A 1 126 ? -2.922 1.700 4.608 1.00 97.38 126 LEU A O 1
ATOM 993 N N . TYR A 1 127 ? -1.762 2.906 6.117 1.00 97.25 127 TYR A N 1
ATOM 994 C CA . TYR A 1 127 ? -2.220 4.231 5.714 1.00 97.25 127 TYR A CA 1
ATOM 995 C C . TYR A 1 127 ? -1.062 5.100 5.228 1.00 97.25 127 TYR A C 1
ATOM 997 O O . TYR A 1 127 ? 0.071 4.983 5.700 1.00 97.25 127 TYR A O 1
ATOM 1005 N N . LEU A 1 128 ? -1.386 6.034 4.336 1.00 96.62 128 LEU A N 1
ATOM 1006 C CA . LEU A 1 128 ? -0.510 7.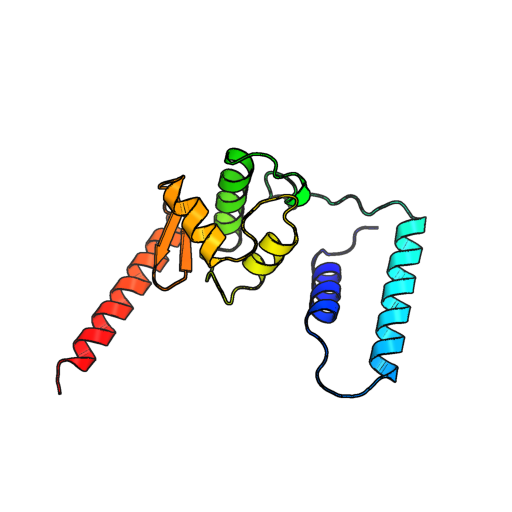105 3.881 1.00 96.62 128 LEU A CA 1
ATOM 1007 C C . LEU A 1 128 ? -0.836 8.399 4.641 1.00 96.62 128 LEU A C 1
ATOM 1009 O O . LEU A 1 128 ? -1.817 9.083 4.348 1.00 96.62 128 LEU A O 1
ATOM 1013 N N . VAL A 1 129 ? 0.008 8.766 5.602 1.00 93.25 129 VAL A N 1
ATOM 1014 C CA . VAL A 1 129 ? -0.175 9.918 6.498 1.00 93.25 129 VAL A CA 1
ATOM 1015 C C . VAL A 1 129 ? -0.235 11.234 5.733 1.00 93.25 129 VAL A C 1
ATOM 1017 O O . VAL A 1 129 ? -0.978 12.129 6.127 1.00 93.25 129 VAL A O 1
ATOM 1020 N N . SER A 1 130 ? 0.487 11.370 4.618 1.00 89.06 130 SER A N 1
ATOM 1021 C CA . SER A 1 130 ? 0.451 12.583 3.792 1.00 89.06 130 SER A CA 1
ATOM 1022 C C . SER A 1 130 ? -0.914 12.811 3.119 1.00 89.06 130 SER A C 1
ATOM 1024 O O . SER A 1 130 ? -1.265 13.956 2.826 1.00 89.06 130 SER A O 1
ATOM 1026 N N . SER A 1 131 ? -1.755 11.778 2.984 1.00 93.06 131 SER A N 1
ATOM 1027 C CA . SER A 1 131 ? -3.087 11.878 2.378 1.00 93.06 131 SER A CA 1
ATOM 1028 C C . SER A 1 131 ? -4.166 12.310 3.379 1.00 93.06 131 SER A C 1
ATOM 1030 O O . SER A 1 131 ? -4.458 11.614 4.351 1.00 93.06 131 SER A O 1
ATOM 1032 N N . ILE A 1 132 ? -4.834 13.439 3.102 1.00 91.44 132 ILE A N 1
ATOM 1033 C CA . ILE A 1 132 ? -5.968 13.939 3.909 1.00 91.44 132 ILE A CA 1
ATOM 1034 C C . ILE A 1 132 ? -7.076 12.881 4.016 1.00 91.44 132 ILE A C 1
ATOM 1036 O O . ILE A 1 132 ? -7.648 12.692 5.088 1.00 91.44 132 ILE A O 1
ATOM 1040 N N . ARG A 1 133 ? -7.361 12.168 2.919 1.00 92.88 133 ARG A N 1
ATOM 1041 C CA . ARG A 1 133 ? -8.391 11.121 2.881 1.00 92.88 133 ARG A CA 1
ATOM 1042 C C . ARG A 1 133 ? -8.062 9.980 3.842 1.00 92.88 133 ARG A C 1
ATOM 1044 O O . ARG A 1 133 ? -8.930 9.556 4.593 1.00 92.88 133 ARG A O 1
ATOM 1051 N N . HIS A 1 134 ? -6.812 9.521 3.849 1.00 95.50 134 HIS A N 1
ATOM 1052 C CA . HIS A 1 134 ? -6.358 8.468 4.762 1.00 95.50 134 HIS A CA 1
ATOM 1053 C C . HIS A 1 134 ? -6.430 8.915 6.218 1.00 95.50 134 HIS A C 1
ATOM 1055 O O . HIS A 1 134 ? -6.941 8.173 7.049 1.00 95.50 134 HIS A O 1
ATOM 1061 N N . ARG A 1 135 ? -5.990 10.145 6.521 1.00 92.19 135 ARG A N 1
ATOM 1062 C CA . ARG A 1 135 ? -6.066 10.689 7.886 1.00 92.19 135 ARG A CA 1
ATOM 1063 C C . ARG A 1 135 ? -7.500 10.735 8.413 1.00 92.19 135 ARG A C 1
ATOM 1065 O O . ARG A 1 135 ? -7.717 10.406 9.572 1.00 92.19 135 ARG A O 1
ATOM 1072 N N . ARG A 1 136 ? -8.475 11.100 7.574 1.00 91.50 136 ARG A N 1
ATOM 1073 C CA . ARG A 1 136 ? -9.897 11.102 7.960 1.00 91.50 136 ARG A CA 1
ATOM 1074 C C . ARG A 1 136 ? -10.404 9.702 8.300 1.00 91.50 136 ARG A C 1
ATOM 1076 O O . ARG A 1 136 ? -10.944 9.519 9.383 1.00 91.50 136 ARG A O 1
ATOM 1083 N N . ILE A 1 137 ? -10.145 8.725 7.427 1.00 89.88 137 ILE A N 1
ATOM 1084 C CA . ILE A 1 137 ? -10.532 7.321 7.655 1.00 89.88 137 ILE A CA 1
ATOM 1085 C C . ILE A 1 137 ? -9.902 6.795 8.950 1.00 89.88 137 ILE A C 1
ATOM 1087 O O . ILE A 1 137 ? -10.567 6.135 9.741 1.00 89.88 137 ILE A O 1
ATOM 1091 N N . LEU A 1 138 ? -8.630 7.121 9.192 1.00 87.62 138 LEU A N 1
ATOM 1092 C CA . LEU A 1 138 ? -7.934 6.708 10.403 1.00 87.62 138 LEU A CA 1
ATOM 1093 C C . LEU A 1 138 ? -8.583 7.287 11.671 1.00 87.62 138 LEU A C 1
ATOM 1095 O O . LEU A 1 138 ? -8.788 6.555 12.635 1.00 87.62 138 LEU A O 1
ATOM 1099 N N . VAL A 1 139 ? -8.920 8.581 11.675 1.00 88.62 139 VAL A N 1
ATOM 1100 C CA . VAL A 1 139 ? -9.594 9.226 12.816 1.00 88.62 139 VAL A CA 1
ATOM 1101 C C . VAL A 1 139 ? -10.948 8.574 13.091 1.00 88.62 139 VAL A C 1
ATOM 1103 O O . VAL A 1 139 ? -11.242 8.252 14.240 1.00 88.62 139 VAL A O 1
ATOM 1106 N N . GLU A 1 140 ? -11.740 8.327 12.048 1.00 86.38 140 GLU A N 1
ATOM 1107 C CA . GLU A 1 140 ? -13.040 7.657 12.162 1.00 86.38 140 GLU A CA 1
ATOM 1108 C C . GLU A 1 140 ? -12.889 6.235 12.733 1.00 86.38 140 GLU A C 1
ATOM 1110 O O . GLU A 1 140 ? -13.588 5.868 13.679 1.00 86.38 140 GLU A O 1
ATOM 1115 N N . ALA A 1 141 ? -11.921 5.456 12.238 1.00 79.06 141 ALA A N 1
ATOM 1116 C CA . ALA A 1 141 ? -11.652 4.102 12.724 1.00 79.06 141 ALA A CA 1
ATOM 1117 C C . ALA A 1 141 ? -11.251 4.076 14.211 1.00 79.06 141 ALA A C 1
ATOM 1119 O O . ALA A 1 141 ? -11.722 3.231 14.975 1.00 79.06 141 ALA A O 1
ATOM 1120 N N . VAL A 1 142 ? -10.415 5.025 14.644 1.00 79.69 142 VAL A N 1
ATOM 1121 C CA . VAL A 1 142 ? -10.010 5.152 16.052 1.00 79.69 142 VAL A CA 1
ATOM 1122 C C . VAL A 1 142 ? -11.203 5.526 16.935 1.00 79.69 142 VAL A C 1
ATOM 1124 O O . VAL A 1 142 ? -11.374 4.933 17.998 1.00 79.69 142 VAL A O 1
ATOM 1127 N N . GLN A 1 143 ? -12.059 6.455 16.501 1.00 79.69 143 GLN A N 1
ATOM 1128 C CA . GLN A 1 143 ? -13.254 6.842 17.260 1.00 79.69 143 GLN A CA 1
ATOM 1129 C C . GLN A 1 143 ? -14.209 5.660 17.468 1.00 79.69 143 GLN A C 1
ATOM 1131 O O . GLN A 1 143 ? -14.623 5.403 18.597 1.00 79.69 143 GLN A O 1
ATOM 1136 N N . VAL A 1 144 ? -14.493 4.892 16.411 1.00 73.56 144 VAL A N 1
ATOM 1137 C CA . VAL A 1 144 ? -15.352 3.697 16.488 1.00 73.56 144 VAL A CA 1
ATOM 1138 C C . VAL A 1 144 ? -14.773 2.648 17.441 1.00 73.56 144 VAL A C 1
ATOM 1140 O O . VAL A 1 144 ? -15.508 2.061 18.242 1.00 73.56 144 VAL A O 1
ATOM 1143 N N . SER A 1 145 ? -13.455 2.433 17.399 1.00 70.38 145 SER A N 1
ATOM 1144 C CA . SER A 1 145 ? -12.784 1.507 18.314 1.00 70.38 145 SER A CA 1
ATOM 1145 C C . SER A 1 145 ? -12.939 1.935 19.773 1.00 70.38 145 SER A C 1
ATOM 1147 O O . SER A 1 145 ? -13.219 1.083 20.612 1.00 70.38 145 SER A O 1
ATOM 1149 N N . VAL A 1 146 ? -12.792 3.229 20.076 1.00 68.25 146 VAL A N 1
ATOM 1150 C CA . VAL A 1 146 ? -12.927 3.767 21.440 1.00 68.25 146 VAL A CA 1
ATOM 1151 C C . VAL A 1 146 ? -14.365 3.652 21.945 1.00 68.25 146 VAL A C 1
ATOM 1153 O O . VAL A 1 146 ? -14.592 3.295 23.098 1.00 68.25 146 VAL A O 1
ATOM 1156 N N . THR A 1 147 ? -15.367 3.925 21.110 1.00 65.12 147 THR A N 1
ATOM 1157 C CA . THR A 1 147 ? -16.771 3.777 21.523 1.00 65.12 147 THR A CA 1
ATOM 1158 C C . THR A 1 147 ? -17.118 2.315 21.817 1.00 65.12 147 THR A C 1
ATOM 1160 O O . THR A 1 147 ? -17.801 2.031 22.800 1.00 65.12 147 THR A O 1
ATOM 1163 N N . SER A 1 148 ? -16.594 1.379 21.022 1.00 61.59 148 SER A N 1
ATOM 1164 C CA . SER A 1 148 ? -16.851 -0.058 21.185 1.00 61.59 148 SER A CA 1
ATOM 1165 C C . SER A 1 148 ? -16.258 -0.627 22.479 1.00 61.59 148 SER A C 1
ATOM 1167 O O . SER A 1 148 ? -16.894 -1.445 23.138 1.00 61.59 148 SER A O 1
ATOM 1169 N N . THR A 1 149 ? -15.071 -0.173 22.894 1.00 61.50 149 THR A N 1
ATOM 1170 C CA . THR A 1 149 ? -14.470 -0.582 24.176 1.00 61.50 149 THR A CA 1
ATOM 1171 C C . THR A 1 149 ? -15.194 0.001 25.387 1.00 61.50 149 THR A C 1
ATOM 1173 O O . THR A 1 149 ? -15.311 -0.685 26.399 1.00 61.50 149 THR A O 1
ATOM 1176 N N . ASN A 1 150 ? -15.743 1.215 25.295 1.00 55.16 150 ASN A N 1
ATOM 1177 C CA . ASN A 1 150 ? -16.510 1.811 26.397 1.00 55.16 150 ASN A CA 1
ATOM 1178 C C . ASN A 1 150 ? -17.849 1.095 26.653 1.00 55.16 150 ASN A C 1
ATOM 1180 O O . ASN A 1 150 ? -18.251 0.940 27.805 1.00 55.16 150 ASN A O 1
ATOM 1184 N N . LEU A 1 151 ? -18.508 0.580 25.609 1.00 55.19 151 LEU A N 1
ATOM 1185 C CA . LEU A 1 151 ? -19.718 -0.239 25.770 1.00 55.19 151 LEU A CA 1
ATOM 1186 C C . LEU A 1 151 ? -19.447 -1.558 26.514 1.00 55.19 151 LEU A C 1
ATOM 1188 O O . LEU A 1 151 ? -20.331 -2.068 27.193 1.00 55.19 151 LEU A O 1
ATOM 1192 N N . HIS A 1 152 ? -18.225 -2.089 26.435 1.00 46.78 152 HIS A N 1
ATOM 1193 C CA . HIS A 1 152 ? -17.855 -3.357 27.069 1.00 46.78 152 HIS A CA 1
ATOM 1194 C C . HIS A 1 152 ? -17.454 -3.222 28.553 1.00 46.78 152 HIS A C 1
ATOM 1196 O O . HIS A 1 152 ? -17.289 -4.233 29.234 1.00 46.78 152 HIS A O 1
ATOM 1202 N N . LEU A 1 153 ? -17.298 -1.990 29.055 1.00 49.62 153 LEU A N 1
ATOM 1203 C CA . LEU A 1 153 ? -16.943 -1.676 30.448 1.00 49.62 153 LEU A CA 1
ATOM 1204 C C . LEU A 1 153 ? -18.150 -1.237 31.300 1.00 49.62 153 LEU A C 1
ATOM 1206 O O . LEU A 1 153 ? -17.967 -0.826 32.442 1.00 49.62 153 LEU A O 1
ATOM 1210 N N . THR A 1 154 ? -19.372 -1.314 30.759 1.00 44.06 154 THR A N 1
ATOM 1211 C CA . THR A 1 154 ? -20.611 -0.876 31.435 1.00 44.06 154 THR A CA 1
ATOM 1212 C C . THR A 1 154 ? -21.577 -2.046 31.700 1.00 44.06 154 THR A C 1
ATOM 1214 O O . THR A 1 154 ? -22.780 -1.916 31.474 1.00 44.06 154 THR A O 1
ATOM 1217 N N . ILE A 1 155 ? -21.062 -3.200 32.141 1.00 41.09 155 ILE A N 1
ATOM 1218 C CA . ILE A 1 155 ? -21.865 -4.357 32.587 1.00 41.09 155 ILE A CA 1
ATOM 1219 C C . ILE A 1 155 ? -21.435 -4.754 33.995 1.00 41.09 155 ILE A C 1
ATOM 1221 O O . ILE A 1 155 ? -20.209 -4.903 34.197 1.00 41.09 155 ILE A O 1
#

pLDDT: mean 75.11, std 20.77, range [31.47, 97.5]

Organism: Angiostrongylus costaricensis (NCBI:txid334426)

Sequence (155 aa):
MFFDTKTVVLAIILLLAGFPDGNVTVRVNISLSILSVMKSKALQGAPRLISDAWEPIPPSEIRTEQHMLSYLSAFLGHFGPQHTVIDIPLRLFLKSLSGSWPTTGPFLAEWATKRSHQFIVMFEVLYLVSSIRHRRILVEAVQVSVTSTNLHLTI

=== Feature glossary ===
Annotated list of the representations used here:

Nearest PDB structures. The Foldseek neighbor list gives the closest experimentally determined structures in the PDB, ranked by structural alignment. TM-score near 1 means near-identical fold; near 0.3 means only rough topology match. This is how one finds what a novel AlphaFold prediction most resembles in the solved-structure universe.

Foldseek 3Di. Foldseek's 3Di representation compresses backbone geometry into a per-residue letter drawn from a learned twenty-state alphabet. It captures the tertiary interaction pattern around each residue — which residues are packed against it in space, regardless of where they are in sequence.

Radius of gyration, Cα contacts, bounding box. Radius of gyration (Rg) is the root-mean-square distance of Cα atoms from their centroid — a single number for overall size and compactness. A globular domain of N residues has Rg ≈ 2.2·N^0.38 Å; an extended or disordered chain has a much larger Rg. The Cα contact count is the number of residue pairs whose Cα atoms are within 8 Å and are more than four positions apart in sequence — a standard proxy for tertiary packing density. The bounding box is the smallest axis-aligned box enclosing all Cα atoms.

InterPro / GO / CATH / organism. The annotation block draws on four external resources. InterPro: which protein families and domains the sequence belongs to. GO: standardized terms for what the protein does, what process it participates in, and where in the cell it acts. CATH: which structural fold it has in the CATH hierarchy. Organism: the species of origin.

mmCIF coordinates. The mmCIF block holds the 3D Cartesian coordinates of each backbone atom (N, Cα, C, O) in ångströms. mmCIF is the PDB's canonical archive format — a tagged-loop text representation of the atomic model.

pLDDT. pLDDT is the predicted lDDT-Cα score: AlphaFold's confidence that the local environment of each residue (all inter-atomic distances within 15 Å) is correctly placed. It is a per-residue number between 0 and 100, with higher meaning more reliable.

Backbone torsions (φ/ψ). φ (phi) and ψ (psi) are the two rotatable backbone dihedrals per residue: φ is the C(i-1)–N–Cα–C torsion, ψ is the N–Cα–C–N(i+1) torsion, both in degrees on (−180°, 180°]. α-helical residues cluster near (−60°, −45°); β-strand residues near (−120°, +130°). A Ramachandran plot is simply a scatter of (φ, ψ) for every residue.

B-factor. For experimental (PDB) structures, the B-factor (temperature factor) quantifies the positional spread of each atom in the crystal — a combination of thermal vibration and static disorder — in units of Å². High B-factors mark flexible loops or poorly resolved regions; low B-factors mark the rigid, well-ordered core.

Secondary structure (3-state, P-SEA). SS3 is a coarse helix/strand/coil call (letters a/b/c) made by the P-SEA algorithm from inter-Cα distances and dihedrals. It is less detailed than DSSP but needs only Cα positions.

Predicted aligned error. Predicted aligned error is AlphaFold's pairwise confidence. Unlike pLDDT (per-residue), PAE is per-residue-pair and captures whether two parts of the structure are correctly placed relative to each other. Units are ångströms of expected positional error.

Solvent-accessible surface area. Solvent-accessible surface area (SASA) is the area in Å² traced out by the centre of a 1.4 Å probe sphere (a water molecule) rolled over the protein's van der Waals surface (Shrake–Rupley / Lee–Richards construction). Buried residues have near-zero SASA; fully exposed residues can exceed 200 Å². The total SASA scales roughly with the number of surface residues.

Secondary structure (8-state, DSSP). The SS8 string is DSSP's per-residue secondary-structure call. α-helix (H) means an i→i+4 H-bond ladder; β-strand (E) means the residue participates in a β-sheet; 3₁₀ (G) and π (I) are tighter and wider helices; T/S are turns/bends; '-' is loop.

Rendered structure images. Structure images are PyMOL renders from six orthogonal camera directions. Cartoon representation draws helices as coils and strands as arrows; sticks shows the backbone as bonds; surface shows the solvent-excluded envelope. Rainbow coloring maps sequence position to hue (blue→red, N→C); chain coloring assigns a distinct color per polypeptide.

Sequence. The amino-acid sequence is the protein's primary structure: the linear order of residues from the N-terminus to the C-terminus, written in one-letter code. Everything else here — the 3D coordinates, the secondary structure, the domain annotations — is ultimately a consequence of this string.

Contact-map, Ramachandran, and PAE plots. Three diagnostic plots accompany the record. The Cα contact map visualizes the tertiary structure as a 2D adjacency matrix (8 Å cutoff, sequence-local contacts suppressed). The Ramachandran plot shows the distribution of backbone (φ, ψ) torsions, with points in the α and β basins reflecting secondary structure content. The PAE plot shows AlphaFold's inter-residue confidence as a color matrix.